Protein AF-A0A967MTZ2-F1 (afdb_monomer_lite)

Sequence (70 aa):
CREVARASRASPAILTGRTGLAELTALLARVTALVVNDSGPAHVAAAVGTPVVTVFGPTAPAYGYTPVGV

Secondary structure (DSSP, 8-state):
-HHHHHH-SS-----TTS--HHHHHHHHTTSS-EEEESSHHHHHHHHTT--EEEE--S--GGGS-SPTT-

Foldseek 3Di:
DVVVCVVDPDRDDDCVVVDDPVRLLVVLLPDQADEEELDDSQQSNQVSVHHYDYDYDPDDCVVVSHHPND

pLDDT: mean 93.04, std 7.1, range [60.75, 98.38]

Structure (mmCIF, N/CA/C/O backbone):
data_AF-A0A967MTZ2-F1
#
_entry.id   AF-A0A967MTZ2-F1
#
loop_
_atom_site.group_PDB
_atom_site.id
_atom_site.type_symbol
_atom_site.label_atom_id
_atom_site.label_alt_id
_atom_site.label_comp_id
_atom_site.label_asym_id
_atom_site.label_entity_id
_atom_site.label_seq_id
_atom_site.pdbx_PDB_ins_code
_atom_site.Cartn_x
_atom_site.Cartn_y
_atom_site.Cartn_z
_atom_site.occupancy
_atom_site.B_iso_or_equiv
_atom_site.auth_seq_id
_atom_site.auth_comp_id
_atom_site.auth_asym_id
_atom_site.auth_atom_id
_atom_site.pdbx_PDB_model_num
ATOM 1 N N . CYS A 1 1 ? 3.064 13.381 3.431 1.00 89.31 1 CYS A N 1
ATOM 2 C CA . CYS A 1 1 ? 1.985 12.848 4.304 1.00 89.31 1 CYS A CA 1
ATOM 3 C C . CYS A 1 1 ? 1.149 13.922 4.993 1.00 89.31 1 CYS A C 1
ATOM 5 O O . CYS A 1 1 ? -0.044 13.953 4.747 1.00 89.31 1 CYS A O 1
ATOM 7 N N . ARG A 1 2 ? 1.719 14.803 5.834 1.00 94.00 2 ARG A N 1
ATOM 8 C CA . ARG A 1 2 ? 0.923 15.841 6.530 1.00 94.00 2 ARG A CA 1
ATOM 9 C C . ARG A 1 2 ? 0.241 16.824 5.576 1.00 94.00 2 ARG A C 1
ATOM 11 O O . ARG A 1 2 ? -0.907 17.177 5.792 1.00 94.00 2 ARG A O 1
ATOM 18 N N . GLU A 1 3 ? 0.937 17.226 4.520 1.00 96.38 3 GLU A N 1
ATOM 19 C CA . GLU A 1 3 ? 0.378 18.074 3.464 1.00 96.38 3 GLU A CA 1
ATOM 20 C C . GLU A 1 3 ? -0.798 17.398 2.744 1.00 96.38 3 GLU A C 1
ATOM 22 O O . GLU A 1 3 ? -1.895 17.942 2.723 1.00 96.38 3 GLU A O 1
ATOM 27 N N . VAL A 1 4 ? -0.607 16.157 2.280 1.00 93.62 4 VAL A N 1
ATOM 28 C CA . VAL A 1 4 ? -1.674 15.333 1.681 1.00 93.62 4 VAL A CA 1
ATOM 29 C C . VAL A 1 4 ? -2.870 15.177 2.625 1.00 93.62 4 VAL A C 1
ATOM 31 O O . VAL A 1 4 ? -4.013 15.302 2.200 1.00 93.62 4 VAL A O 1
ATOM 34 N N . ALA A 1 5 ? -2.625 14.952 3.919 1.00 95.38 5 ALA A N 1
ATOM 35 C CA . ALA A 1 5 ? -3.690 14.850 4.910 1.00 95.38 5 ALA A CA 1
ATOM 36 C C . ALA A 1 5 ? -4.490 16.155 5.051 1.00 95.38 5 ALA A C 1
ATOM 38 O O . ALA A 1 5 ? -5.708 16.093 5.155 1.00 95.38 5 ALA A O 1
ATOM 39 N N . ARG A 1 6 ? -3.831 17.323 4.999 1.00 96.19 6 ARG A N 1
ATOM 40 C CA . ARG A 1 6 ? -4.501 18.638 5.024 1.00 96.19 6 ARG A CA 1
ATOM 41 C C . ARG A 1 6 ? -5.316 18.919 3.762 1.00 96.19 6 ARG A C 1
ATOM 43 O O . ARG A 1 6 ? -6.306 19.632 3.843 1.00 96.19 6 ARG A O 1
ATOM 50 N N . ALA A 1 7 ? -4.896 18.386 2.617 1.00 96.94 7 ALA A N 1
ATOM 51 C CA . ALA A 1 7 ? -5.616 18.517 1.351 1.00 96.94 7 ALA A CA 1
ATOM 52 C C . ALA A 1 7 ? -6.780 17.514 1.206 1.00 96.94 7 ALA A C 1
ATOM 54 O O . ALA A 1 7 ? -7.630 17.675 0.329 1.00 96.94 7 ALA A O 1
ATOM 55 N N . SER A 1 8 ? -6.826 16.473 2.043 1.00 94.94 8 SER A N 1
ATOM 56 C CA . SER A 1 8 ? -7.894 15.474 2.033 1.00 94.94 8 SER A CA 1
ATOM 57 C C . SER A 1 8 ? -9.187 16.026 2.634 1.00 94.94 8 SER A C 1
ATOM 59 O O . SER A 1 8 ? -9.171 16.771 3.608 1.00 94.94 8 SER A O 1
ATOM 61 N N . ARG A 1 9 ? -10.332 15.600 2.089 1.00 96.62 9 ARG A N 1
ATOM 62 C CA . ARG A 1 9 ? -11.662 15.864 2.674 1.00 96.62 9 ARG A CA 1
ATOM 63 C C . ARG A 1 9 ? -12.038 14.878 3.789 1.00 96.62 9 ARG A C 1
ATOM 65 O O . ARG A 1 9 ? -13.080 15.040 4.413 1.00 96.62 9 ARG A O 1
ATOM 72 N N . ALA A 1 10 ? -11.226 13.844 4.002 1.00 94.94 10 ALA A N 1
ATOM 73 C CA . ALA A 1 10 ? -11.409 12.839 5.047 1.00 94.94 10 ALA A CA 1
ATOM 74 C C . ALA A 1 10 ? -10.425 13.060 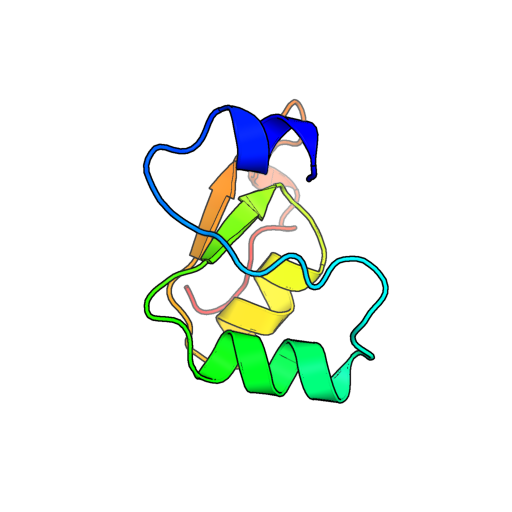6.210 1.00 94.94 10 ALA A C 1
ATOM 76 O O . ALA A 1 10 ? -9.554 13.923 6.141 1.00 94.94 10 ALA A O 1
ATOM 77 N N . SER A 1 11 ? -10.529 12.238 7.259 1.00 95.06 11 SER A N 1
ATOM 78 C CA . SER A 1 11 ? -9.570 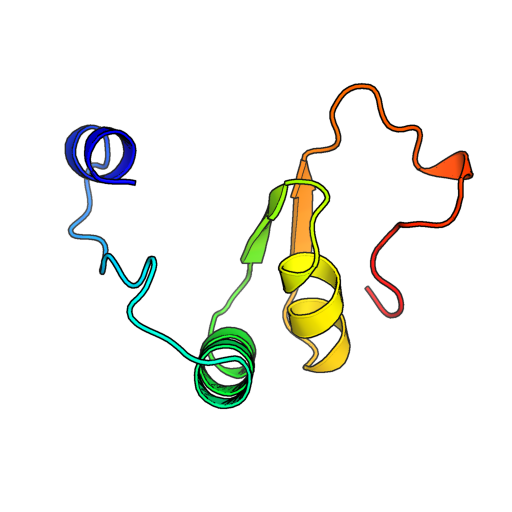12.205 8.373 1.00 95.06 11 SER A CA 1
ATOM 79 C C . SER A 1 11 ? -8.644 10.983 8.248 1.00 95.06 11 SER A C 1
ATOM 81 O O . SER A 1 11 ? -8.976 9.909 8.756 1.00 95.06 11 SER A O 1
ATOM 83 N N . PRO A 1 12 ? -7.520 11.077 7.509 1.00 96.31 12 PRO A N 1
ATOM 84 C CA . PRO A 1 12 ? -6.641 9.935 7.287 1.00 96.31 12 PRO A CA 1
ATOM 85 C C . PRO A 1 12 ? -5.763 9.637 8.507 1.00 96.31 12 PRO A C 1
ATOM 87 O O . PRO A 1 12 ? -5.218 10.539 9.147 1.00 96.31 12 PRO A O 1
ATOM 90 N N . ALA A 1 13 ? -5.524 8.352 8.768 1.00 95.94 13 ALA A N 1
ATOM 91 C CA . ALA A 1 13 ? -4.487 7.929 9.701 1.00 95.94 13 ALA A CA 1
ATOM 92 C C . ALA A 1 13 ? -3.090 8.127 9.080 1.00 95.94 13 ALA A C 1
ATOM 94 O O . ALA A 1 13 ? -2.815 7.652 7.979 1.00 95.94 13 ALA A O 1
ATOM 95 N N . ILE A 1 14 ? -2.182 8.798 9.797 1.00 96.44 14 ILE A N 1
ATOM 96 C CA . ILE A 1 14 ? -0.781 8.959 9.376 1.00 96.44 14 ILE A CA 1
ATOM 97 C C . ILE A 1 14 ? 0.081 7.923 10.104 1.00 96.44 14 ILE A C 1
ATOM 99 O O . ILE A 1 14 ? 0.385 8.077 11.289 1.00 96.44 14 ILE A O 1
ATOM 103 N N . LEU A 1 15 ? 0.493 6.883 9.375 1.00 96.69 15 LEU A N 1
ATOM 104 C CA . LEU A 1 15 ? 1.299 5.766 9.891 1.00 96.69 15 LEU A CA 1
ATOM 105 C C . LEU A 1 15 ? 2.768 5.791 9.425 1.00 96.69 15 LEU A C 1
ATOM 107 O O . LEU A 1 15 ? 3.534 4.873 9.710 1.00 96.69 15 LEU A O 1
ATOM 111 N N . THR A 1 16 ? 3.187 6.844 8.717 1.00 95.94 16 THR A N 1
ATOM 112 C CA . THR A 1 16 ? 4.567 7.008 8.234 1.00 95.94 16 T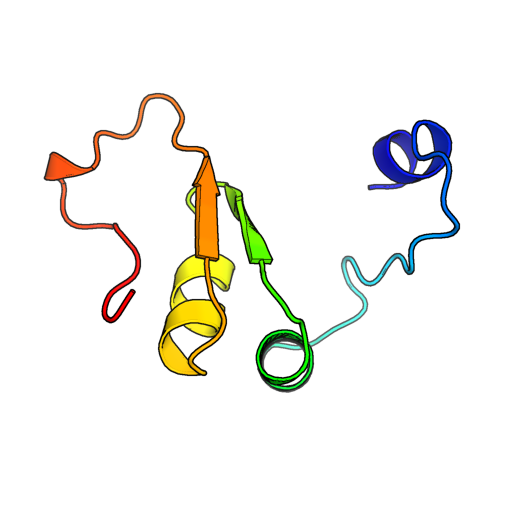HR A CA 1
ATOM 113 C C . THR A 1 16 ? 5.561 6.993 9.392 1.00 95.94 16 THR A C 1
ATOM 115 O O . THR A 1 16 ? 5.426 7.783 10.323 1.00 95.94 16 THR A O 1
ATOM 118 N N . GLY A 1 17 ? 6.551 6.098 9.328 1.00 96.44 17 GLY A N 1
ATOM 119 C CA . GLY A 1 17 ? 7.554 5.926 10.385 1.00 96.44 17 GLY A CA 1
ATOM 120 C C . GLY A 1 17 ? 7.013 5.316 11.684 1.00 96.44 17 GLY A C 1
ATOM 121 O O . GLY A 1 17 ? 7.700 5.362 12.697 1.00 96.44 17 GLY A O 1
ATOM 122 N N . ARG A 1 18 ? 5.784 4.778 11.679 1.00 97.38 18 ARG A N 1
ATOM 123 C CA . ARG A 1 18 ? 5.125 4.184 12.858 1.00 97.38 18 ARG A CA 1
ATOM 124 C C . ARG A 1 18 ? 4.874 2.683 12.733 1.00 97.38 18 ARG A C 1
ATOM 126 O O . ARG A 1 18 ? 4.161 2.137 13.562 1.00 97.38 18 ARG A O 1
ATOM 133 N N . THR A 1 19 ? 5.383 2.060 11.675 1.00 97.69 19 THR A N 1
ATOM 134 C CA . THR A 1 19 ? 5.190 0.635 11.394 1.00 97.69 19 THR A CA 1
ATOM 135 C C . THR A 1 19 ? 6.525 -0.009 11.053 1.00 97.69 19 THR A C 1
ATOM 137 O O . THR A 1 19 ? 7.343 0.582 10.344 1.00 97.69 19 THR A O 1
ATOM 140 N N . GLY A 1 20 ? 6.743 -1.217 11.564 1.00 97.69 20 GLY A N 1
ATOM 141 C CA . GLY A 1 20 ? 7.745 -2.143 11.044 1.00 97.69 20 GLY A CA 1
ATOM 142 C C . GLY A 1 20 ? 7.223 -2.915 9.828 1.00 97.69 20 GLY A C 1
ATOM 143 O O . GLY A 1 20 ? 6.055 -2.807 9.456 1.00 97.69 20 GLY A O 1
ATOM 144 N N . LEU A 1 21 ? 8.076 -3.749 9.224 1.00 97.06 21 LEU A N 1
ATOM 145 C CA . LEU A 1 21 ? 7.693 -4.548 8.050 1.00 97.06 21 LEU A CA 1
ATOM 146 C C . LEU A 1 21 ? 6.507 -5.480 8.333 1.00 97.06 21 LEU A C 1
ATOM 148 O O . LEU A 1 21 ? 5.566 -5.508 7.550 1.00 97.06 21 LEU A O 1
ATOM 152 N N . ALA A 1 22 ? 6.515 -6.197 9.461 1.00 98.00 22 ALA A N 1
ATOM 153 C CA . ALA A 1 22 ? 5.428 -7.115 9.812 1.00 98.00 22 ALA A CA 1
ATOM 154 C C . ALA A 1 22 ? 4.083 -6.388 9.999 1.00 98.00 22 ALA A C 1
ATOM 156 O O . ALA A 1 22 ? 3.051 -6.849 9.514 1.00 98.00 22 ALA A O 1
ATOM 157 N N . GLU A 1 23 ? 4.098 -5.228 10.658 1.00 98.38 23 GLU A N 1
ATOM 158 C CA . GLU A 1 23 ? 2.903 -4.407 10.872 1.00 98.38 23 GLU A CA 1
ATOM 159 C C . GLU A 1 23 ? 2.391 -3.811 9.561 1.00 98.38 23 GLU A C 1
ATOM 161 O O . GLU A 1 23 ? 1.187 -3.827 9.313 1.00 98.38 23 GLU A O 1
ATOM 166 N N . LEU A 1 24 ? 3.290 -3.335 8.693 1.00 98.12 24 LEU A N 1
ATOM 167 C CA . LEU A 1 24 ? 2.932 -2.861 7.359 1.00 98.12 24 LEU A CA 1
ATOM 168 C C . LEU A 1 24 ? 2.264 -3.974 6.545 1.00 98.12 24 LEU A C 1
ATOM 170 O O . LEU A 1 24 ? 1.197 -3.747 5.984 1.00 98.12 24 LEU A O 1
ATOM 174 N N . THR A 1 25 ? 2.840 -5.176 6.520 1.00 98.25 25 THR A N 1
ATOM 175 C CA . THR A 1 25 ? 2.258 -6.335 5.829 1.00 98.25 25 THR A CA 1
ATOM 176 C C . THR A 1 25 ? 0.861 -6.660 6.359 1.00 98.25 25 THR A C 1
ATOM 178 O O . THR A 1 25 ? -0.072 -6.829 5.575 1.00 98.25 25 THR A O 1
ATOM 1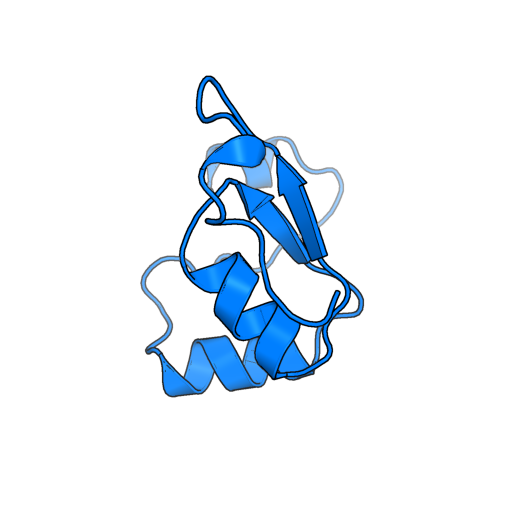81 N N . ALA A 1 26 ? 0.687 -6.687 7.685 1.00 98.38 26 ALA A N 1
ATOM 182 C CA . ALA A 1 26 ? -0.608 -6.945 8.312 1.00 98.38 26 ALA A CA 1
ATOM 183 C C . ALA A 1 26 ? -1.647 -5.851 8.011 1.00 98.38 26 ALA A C 1
ATOM 185 O O . ALA A 1 26 ? -2.831 -6.148 7.861 1.00 98.38 26 ALA A O 1
ATOM 186 N N . LEU A 1 27 ? -1.223 -4.588 7.914 1.00 98.25 27 LEU A N 1
ATOM 187 C CA . LEU A 1 27 ? -2.091 -3.484 7.507 1.00 98.25 27 LEU A CA 1
ATOM 188 C C . LEU A 1 27 ? -2.501 -3.611 6.042 1.00 98.25 27 LEU A C 1
ATOM 190 O O . LEU A 1 27 ? -3.685 -3.482 5.745 1.00 98.25 27 LEU A O 1
ATOM 194 N N . LEU A 1 28 ? -1.548 -3.885 5.147 1.00 98.06 28 LEU A N 1
ATOM 195 C CA . LEU A 1 28 ? -1.810 -4.039 3.718 1.00 98.06 28 LEU A CA 1
ATOM 196 C C . LEU A 1 28 ? -2.812 -5.167 3.468 1.00 98.06 28 LEU A C 1
ATOM 198 O O . LEU A 1 28 ? -3.811 -4.923 2.810 1.00 98.06 28 LEU A O 1
ATOM 202 N N . ALA A 1 29 ? -2.665 -6.313 4.135 1.00 98.06 29 ALA A N 1
ATOM 203 C CA . ALA A 1 29 ? -3.612 -7.429 4.044 1.00 98.06 29 ALA A CA 1
ATOM 204 C C . ALA A 1 29 ? -5.065 -7.085 4.449 1.00 98.06 29 ALA A C 1
ATOM 206 O O . ALA A 1 29 ? -5.973 -7.884 4.230 1.00 98.06 29 ALA A O 1
ATOM 207 N N . ARG A 1 30 ? -5.301 -5.925 5.078 1.00 98.12 30 ARG A N 1
ATOM 208 C CA . ARG A 1 30 ? -6.619 -5.478 5.549 1.00 98.12 30 ARG A CA 1
ATOM 209 C C . ARG A 1 30 ? -7.196 -4.298 4.774 1.00 98.12 30 ARG A C 1
ATOM 211 O O . ARG A 1 30 ? -8.349 -3.945 5.029 1.00 98.12 30 ARG A O 1
ATOM 218 N N . VAL A 1 31 ? -6.432 -3.647 3.897 1.00 97.81 31 VAL A N 1
ATOM 219 C CA . VAL A 1 31 ? -6.972 -2.536 3.100 1.00 97.81 31 VAL A CA 1
ATOM 220 C C . VAL A 1 31 ? -7.723 -3.066 1.882 1.00 97.81 31 VAL A C 1
ATOM 222 O O . VAL A 1 31 ? -7.421 -4.131 1.359 1.00 97.81 31 VAL A O 1
ATOM 225 N N . THR A 1 32 ? -8.707 -2.308 1.403 1.00 98.06 32 THR A N 1
ATOM 226 C CA . THR A 1 32 ? -9.477 -2.681 0.204 1.00 98.06 32 THR A CA 1
ATOM 227 C C . THR A 1 32 ? -8.653 -2.558 -1.081 1.00 98.06 32 THR A C 1
ATOM 229 O O . THR A 1 32 ? -8.870 -3.312 -2.022 1.00 98.06 32 THR A O 1
ATOM 232 N N . ALA A 1 33 ? -7.724 -1.602 -1.128 1.00 97.50 33 ALA A N 1
ATOM 233 C CA . ALA A 1 33 ? -6.771 -1.407 -2.215 1.00 97.50 33 ALA A CA 1
ATOM 234 C C . ALA A 1 33 ? -5.601 -0.535 -1.733 1.00 97.50 33 ALA A C 1
ATOM 236 O O . ALA A 1 33 ? -5.754 0.260 -0.799 1.00 97.50 33 ALA A O 1
ATOM 237 N N . LEU A 1 34 ? -4.456 -0.642 -2.404 1.00 97.50 34 LEU A N 1
ATOM 238 C CA . LEU A 1 34 ? -3.295 0.222 -2.214 1.00 97.50 34 LEU A CA 1
ATOM 239 C C . LEU A 1 34 ? -3.076 1.099 -3.452 1.00 97.50 34 LEU A C 1
ATOM 241 O O . LEU A 1 34 ? -2.941 0.589 -4.560 1.00 97.50 34 LEU A O 1
ATOM 245 N N . VAL A 1 35 ? -2.949 2.412 -3.247 1.00 96.19 35 VAL A N 1
ATOM 246 C CA . VAL A 1 35 ? -2.419 3.347 -4.252 1.00 96.19 35 VAL A CA 1
ATOM 247 C C . VAL A 1 35 ? -1.025 3.772 -3.810 1.00 96.19 35 VAL A C 1
ATOM 249 O O . VAL A 1 35 ? -0.857 4.282 -2.701 1.00 96.19 35 VAL A O 1
ATOM 252 N N . VAL A 1 36 ? -0.019 3.541 -4.649 1.00 95.06 36 VAL A N 1
ATOM 253 C CA . VAL A 1 36 ? 1.393 3.731 -4.286 1.00 95.06 36 VAL A CA 1
ATOM 254 C C . VAL A 1 36 ? 2.228 4.101 -5.512 1.00 95.06 36 VAL A C 1
ATOM 256 O O . VAL A 1 36 ? 1.820 3.865 -6.644 1.00 95.06 36 VAL A O 1
ATOM 259 N N . ASN A 1 37 ? 3.394 4.705 -5.311 1.00 93.06 37 ASN A N 1
ATOM 260 C CA . ASN A 1 37 ? 4.406 4.817 -6.363 1.00 93.06 37 ASN A CA 1
ATOM 261 C C . ASN A 1 37 ? 5.106 3.465 -6.611 1.00 93.06 37 ASN A C 1
ATOM 263 O O . ASN A 1 37 ? 4.852 2.487 -5.906 1.00 93.06 37 ASN A O 1
ATOM 267 N N . ASP A 1 38 ? 6.008 3.405 -7.587 1.00 90.94 38 ASP A N 1
ATOM 268 C CA . ASP A 1 38 ? 6.854 2.243 -7.883 1.00 90.94 38 ASP A CA 1
ATOM 269 C C . ASP A 1 38 ? 7.877 1.967 -6.762 1.00 90.94 38 ASP A C 1
ATOM 271 O O . ASP A 1 38 ? 9.058 2.291 -6.851 1.00 90.94 38 ASP A O 1
ATOM 275 N N . SER A 1 39 ? 7.413 1.391 -5.648 1.00 91.88 39 SER A N 1
ATOM 276 C CA . SER A 1 39 ? 8.233 1.107 -4.466 1.00 91.88 39 SER A CA 1
ATOM 277 C C . SER A 1 39 ? 7.863 -0.205 -3.759 1.00 91.88 39 SER A C 1
ATOM 279 O O . SER A 1 39 ? 6.818 -0.805 -4.008 1.00 91.88 39 SER A O 1
ATOM 281 N N . GLY A 1 40 ? 8.728 -0.643 -2.834 1.00 94.56 40 GLY A N 1
ATOM 282 C CA . GLY A 1 40 ? 8.619 -1.907 -2.086 1.00 94.56 40 GLY A CA 1
ATOM 283 C C . GLY A 1 40 ? 7.219 -2.282 -1.561 1.00 94.56 40 GLY A C 1
ATOM 284 O O . GLY A 1 40 ? 6.812 -3.429 -1.755 1.00 94.56 40 GLY A O 1
ATOM 285 N N . PRO A 1 41 ? 6.445 -1.362 -0.944 1.00 96.19 41 PRO A N 1
ATOM 286 C CA . PRO A 1 41 ? 5.093 -1.660 -0.467 1.00 96.19 41 PRO A CA 1
ATOM 287 C C . PRO A 1 41 ? 4.133 -2.190 -1.541 1.00 96.19 41 PRO A C 1
ATOM 289 O O . PRO A 1 41 ? 3.234 -2.954 -1.201 1.00 96.19 41 PRO A O 1
ATOM 292 N N . ALA A 1 42 ? 4.338 -1.851 -2.820 1.00 95.88 42 ALA A N 1
ATOM 293 C CA . ALA A 1 42 ? 3.547 -2.389 -3.927 1.00 95.88 42 ALA A CA 1
ATOM 294 C C . ALA A 1 42 ? 3.688 -3.918 -4.037 1.00 95.88 42 ALA A C 1
ATOM 296 O O . ALA A 1 42 ? 2.697 -4.628 -4.185 1.00 95.88 42 ALA A O 1
ATOM 297 N N . HIS A 1 43 ? 4.909 -4.437 -3.880 1.00 95.38 43 HIS A N 1
ATOM 298 C CA . HIS A 1 43 ? 5.183 -5.876 -3.909 1.00 95.38 43 HIS A CA 1
ATOM 299 C C . HIS A 1 43 ? 4.637 -6.592 -2.673 1.00 95.38 43 HIS A C 1
ATOM 301 O O . HIS A 1 43 ? 4.092 -7.685 -2.787 1.00 95.38 43 HIS A O 1
ATOM 307 N N . VAL A 1 44 ? 4.756 -5.971 -1.494 1.00 96.81 44 VAL A N 1
ATOM 308 C CA . VAL A 1 44 ? 4.221 -6.540 -0.247 1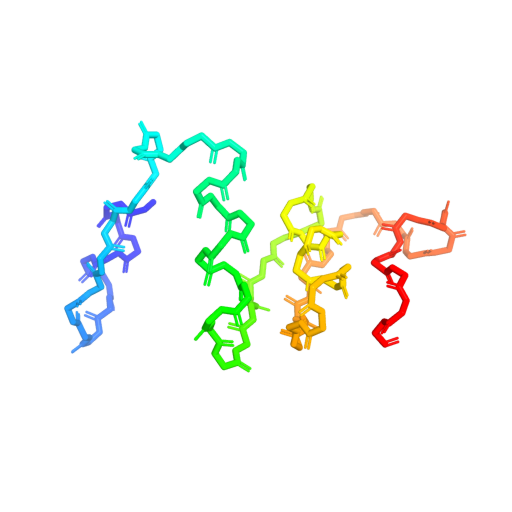.00 96.81 44 VAL A CA 1
ATOM 309 C C . VAL A 1 44 ? 2.700 -6.656 -0.323 1.00 96.81 44 VAL A C 1
ATOM 311 O O . VAL A 1 44 ? 2.160 -7.701 0.024 1.00 96.81 44 VAL A O 1
ATOM 314 N N . ALA A 1 45 ? 2.019 -5.617 -0.815 1.00 97.25 45 ALA A N 1
ATOM 315 C CA . ALA A 1 45 ? 0.571 -5.618 -1.003 1.00 97.25 45 ALA A CA 1
ATOM 316 C C . ALA A 1 45 ? 0.119 -6.709 -1.984 1.00 97.25 45 ALA A C 1
ATOM 318 O O . ALA A 1 45 ? -0.791 -7.472 -1.663 1.00 97.25 45 ALA A O 1
ATOM 319 N N . ALA A 1 46 ? 0.802 -6.836 -3.126 1.00 96.38 46 ALA A N 1
ATOM 320 C CA . ALA A 1 46 ? 0.538 -7.898 -4.093 1.00 96.38 46 ALA A CA 1
ATOM 321 C C . ALA A 1 46 ? 0.718 -9.299 -3.476 1.00 96.38 46 ALA A C 1
ATOM 323 O O . ALA A 1 46 ? -0.146 -10.159 -3.626 1.00 96.38 46 ALA A O 1
ATOM 324 N N . ALA A 1 47 ? 1.784 -9.507 -2.694 1.00 96.00 47 ALA A N 1
ATOM 325 C CA . ALA A 1 47 ? 2.061 -10.785 -2.035 1.00 96.00 47 ALA A CA 1
ATOM 326 C C . ALA A 1 47 ? 0.989 -11.202 -1.012 1.00 96.00 47 ALA A C 1
ATOM 328 O O . ALA A 1 47 ? 0.806 -12.394 -0.773 1.00 96.00 47 ALA A O 1
ATOM 329 N N . VAL A 1 48 ? 0.273 -10.243 -0.414 1.00 97.00 48 VAL A N 1
ATOM 330 C CA . VAL A 1 48 ? -0.846 -10.509 0.510 1.00 97.00 48 VAL A CA 1
ATOM 331 C C . VAL A 1 48 ? -2.223 -10.386 -0.154 1.00 97.00 48 VAL A C 1
ATOM 333 O O . VAL A 1 48 ? -3.234 -10.327 0.541 1.00 97.00 48 VAL A O 1
ATOM 336 N N . GLY A 1 49 ? -2.282 -10.347 -1.490 1.00 96.44 49 GLY A N 1
ATOM 337 C CA . GLY A 1 49 ? -3.531 -10.349 -2.260 1.00 96.44 49 GLY A CA 1
ATOM 338 C C . GLY A 1 49 ? -4.307 -9.030 -2.233 1.00 96.44 49 GLY A C 1
ATOM 339 O O . GLY A 1 49 ? -5.494 -9.005 -2.549 1.00 96.44 49 GLY A O 1
ATOM 340 N N . THR A 1 50 ? -3.669 -7.926 -1.841 1.00 97.75 50 THR A N 1
ATOM 341 C CA . THR A 1 50 ? -4.295 -6.598 -1.857 1.00 97.75 50 THR A CA 1
ATOM 342 C C . THR A 1 50 ? -4.247 -6.015 -3.268 1.00 97.75 50 THR A C 1
ATOM 344 O O . THR A 1 50 ? -3.153 -5.927 -3.824 1.00 97.75 50 THR A O 1
ATOM 347 N N . PRO A 1 51 ? -5.373 -5.551 -3.843 1.00 96.69 51 PRO A N 1
ATOM 348 C CA . PRO A 1 51 ? -5.366 -4.869 -5.136 1.00 96.69 51 PRO A CA 1
ATOM 349 C C . PRO A 1 51 ? -4.443 -3.642 -5.129 1.00 96.69 51 PRO A C 1
ATOM 351 O O . PRO A 1 51 ? -4.542 -2.801 -4.231 1.00 96.69 51 PRO A O 1
ATOM 354 N N . VAL A 1 52 ? -3.561 -3.518 -6.127 1.00 96.00 52 VAL A N 1
ATOM 355 C CA . VAL A 1 52 ? -2.552 -2.445 -6.194 1.00 96.00 52 VAL A CA 1
ATOM 356 C C . VAL A 1 52 ? -2.738 -1.584 -7.439 1.00 96.00 52 VAL A C 1
ATOM 358 O O . VAL A 1 52 ? -2.809 -2.085 -8.556 1.00 96.00 52 VAL A O 1
ATOM 361 N N . VAL A 1 53 ? -2.738 -0.266 -7.244 1.00 95.00 53 VAL A N 1
ATOM 362 C CA . VAL A 1 53 ? -2.569 0.732 -8.302 1.00 95.00 53 VAL A CA 1
ATOM 363 C C . VAL A 1 53 ? -1.217 1.405 -8.104 1.00 95.00 53 VAL A C 1
ATOM 365 O O . VAL A 1 53 ? -1.021 2.161 -7.148 1.00 95.00 53 VAL A O 1
ATOM 368 N N . THR A 1 54 ? -0.282 1.131 -9.012 1.00 92.81 54 THR A N 1
ATOM 369 C CA . THR A 1 54 ? 1.065 1.708 -8.976 1.00 92.81 54 THR A CA 1
ATOM 370 C C . THR A 1 54 ? 1.189 2.863 -9.964 1.00 92.81 54 THR A C 1
ATOM 372 O O . THR A 1 54 ? 0.951 2.700 -11.159 1.00 92.81 54 THR A O 1
ATOM 375 N N . VAL A 1 55 ? 1.598 4.032 -9.472 1.00 91.56 55 VAL A N 1
ATOM 376 C CA . VAL A 1 55 ? 1.937 5.192 -10.303 1.00 91.56 55 VAL A CA 1
ATOM 377 C C . VAL A 1 55 ? 3.424 5.132 -10.637 1.00 91.56 55 VAL A C 1
ATOM 379 O O . VAL A 1 55 ? 4.267 5.380 -9.774 1.00 91.56 55 VAL A O 1
ATOM 382 N N . PHE A 1 56 ? 3.735 4.795 -11.887 1.00 89.88 56 PHE A N 1
ATOM 383 C CA . PHE A 1 56 ? 5.102 4.787 -12.406 1.00 89.88 56 PHE A CA 1
ATOM 384 C C . PHE A 1 56 ? 5.508 6.182 -12.892 1.00 89.88 56 PHE A C 1
ATOM 386 O O . PHE A 1 56 ? 4.721 6.882 -13.530 1.00 89.88 56 PHE A O 1
ATOM 393 N N . GLY A 1 57 ? 6.742 6.577 -12.573 1.00 86.25 57 GLY A N 1
ATOM 394 C CA . GLY A 1 57 ? 7.375 7.784 -13.103 1.00 86.25 57 GLY A CA 1
ATOM 395 C C . GLY A 1 57 ? 8.139 7.500 -14.408 1.00 86.25 57 GLY A C 1
ATOM 396 O O . GLY A 1 57 ? 7.567 6.934 -15.336 1.00 86.25 57 GLY A O 1
ATOM 397 N N . PRO A 1 58 ? 9.432 7.869 -14.513 1.00 88.06 58 PRO A N 1
ATOM 398 C CA . PRO A 1 58 ? 10.240 7.589 -15.705 1.00 88.06 58 PRO A CA 1
ATOM 399 C C . PRO A 1 58 ? 10.657 6.112 -15.823 1.00 88.06 58 PRO A C 1
ATOM 401 O O . PRO A 1 58 ? 11.171 5.697 -16.861 1.00 88.06 58 PRO A O 1
ATOM 404 N N . THR A 1 59 ? 10.475 5.319 -14.762 1.00 84.81 59 THR A N 1
ATOM 405 C CA . THR A 1 59 ? 10.776 3.887 -14.749 1.00 84.81 59 THR A CA 1
ATOM 406 C C . THR A 1 59 ? 9.839 3.146 -15.697 1.00 84.81 59 THR A C 1
ATOM 408 O O . THR A 1 59 ? 8.620 3.169 -15.526 1.00 84.81 59 THR A O 1
ATOM 411 N N . ALA A 1 60 ? 10.403 2.454 -16.687 1.00 80.94 60 ALA A N 1
ATOM 412 C CA . ALA A 1 60 ? 9.617 1.674 -17.631 1.00 80.94 60 ALA A CA 1
ATOM 413 C C . ALA A 1 60 ? 9.180 0.334 -17.004 1.00 80.94 60 ALA A C 1
ATOM 415 O O . ALA A 1 60 ? 10.039 -0.415 -16.525 1.00 80.94 60 ALA A O 1
ATOM 416 N N . PRO A 1 61 ? 7.887 -0.042 -17.089 1.00 76.44 61 PRO A N 1
ATOM 417 C CA . PRO A 1 61 ? 7.415 -1.360 -16.655 1.00 76.44 61 PRO A CA 1
ATOM 418 C C . PRO A 1 61 ? 8.169 -2.527 -17.311 1.00 76.44 61 PRO A C 1
ATOM 420 O O . PRO A 1 61 ? 8.346 -3.576 -16.698 1.00 76.44 61 PRO A O 1
ATOM 423 N N . ALA A 1 62 ? 8.675 -2.320 -18.533 1.00 82.94 62 ALA A N 1
ATOM 424 C CA . ALA A 1 62 ? 9.443 -3.300 -19.303 1.00 82.94 62 ALA A CA 1
ATOM 425 C C . ALA A 1 62 ? 10.719 -3.805 -18.603 1.00 82.94 62 ALA A C 1
ATOM 427 O O . ALA A 1 62 ? 11.246 -4.844 -18.990 1.00 82.94 62 ALA A O 1
ATOM 428 N N . TYR A 1 63 ? 11.209 -3.116 -17.568 1.00 85.50 63 TYR A N 1
ATOM 429 C CA . TYR A 1 63 ? 12.340 -3.597 -16.776 1.00 85.50 63 TYR A CA 1
ATOM 430 C C . TYR A 1 63 ? 11.987 -4.733 -15.800 1.00 85.50 63 TYR A C 1
ATOM 432 O O . TYR A 1 63 ? 12.882 -5.295 -15.176 1.00 85.50 63 TYR A O 1
ATOM 440 N N . GLY A 1 64 ? 10.706 -5.099 -15.672 1.00 85.44 64 GLY A N 1
ATOM 441 C CA . GLY A 1 64 ? 10.282 -6.274 -14.905 1.00 85.44 64 GLY A CA 1
ATOM 442 C C . GLY A 1 64 ? 10.165 -6.049 -13.395 1.00 85.44 64 GLY A C 1
ATOM 443 O O . GLY A 1 64 ? 10.104 -7.013 -12.640 1.00 85.44 64 GLY A O 1
ATOM 444 N N . TYR A 1 65 ? 10.108 -4.792 -12.945 1.00 86.19 65 TYR A N 1
ATOM 445 C CA . TYR A 1 65 ? 9.929 -4.431 -11.530 1.00 86.19 65 TYR A CA 1
ATOM 446 C C . TYR A 1 65 ? 8.460 -4.243 -11.126 1.00 86.19 65 TYR A C 1
ATOM 448 O O . TYR A 1 65 ? 8.175 -3.725 -10.050 1.00 86.19 65 TYR A O 1
ATOM 456 N N . THR A 1 66 ? 7.505 -4.611 -11.979 1.00 89.12 66 THR A N 1
ATOM 457 C CA . THR A 1 66 ? 6.082 -4.526 -11.636 1.00 89.12 66 THR A CA 1
ATOM 458 C C . THR A 1 66 ? 5.741 -5.511 -10.509 1.00 89.12 66 THR A C 1
ATOM 460 O O . THR A 1 66 ? 6.322 -6.600 -10.467 1.00 89.12 66 THR A O 1
ATOM 463 N N . PRO A 1 67 ? 4.803 -5.180 -9.600 1.00 86.06 67 PRO A N 1
ATOM 464 C CA . PRO A 1 67 ? 4.319 -6.132 -8.604 1.00 86.06 67 PRO A CA 1
ATOM 465 C C . PRO A 1 67 ? 3.852 -7.428 -9.271 1.00 86.06 67 PRO A C 1
ATOM 467 O O . PRO A 1 67 ? 3.186 -7.394 -10.302 1.00 86.06 67 PRO A O 1
ATOM 470 N N . VAL A 1 68 ? 4.244 -8.567 -8.707 1.00 79.06 68 VAL A N 1
ATOM 471 C CA . VAL A 1 68 ? 3.912 -9.889 -9.251 1.00 79.06 68 VAL A CA 1
ATOM 472 C C . VAL A 1 68 ? 2.629 -10.408 -8.611 1.00 79.06 68 VAL A C 1
ATOM 474 O O . VAL A 1 68 ? 2.436 -10.238 -7.410 1.00 79.06 68 VAL A O 1
ATOM 477 N N . GLY A 1 69 ? 1.770 -11.062 -9.395 1.00 67.25 69 GLY A N 1
ATOM 478 C CA . GLY A 1 69 ? 0.527 -11.662 -8.892 1.00 67.25 69 GLY A CA 1
ATOM 47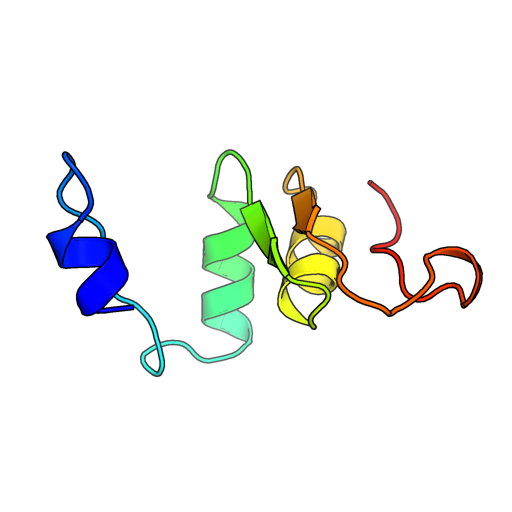9 C C . GLY A 1 69 ? -0.664 -10.705 -8.764 1.00 67.25 69 GLY A C 1
ATOM 480 O O . GLY A 1 69 ? -1.668 -11.101 -8.176 1.00 67.25 69 GLY A O 1
ATOM 481 N N . VAL A 1 70 ? -0.558 -9.485 -9.307 1.00 60.75 70 VAL A N 1
ATOM 482 C CA . VAL A 1 70 ? -1.697 -8.584 -9.575 1.00 60.75 70 VAL A CA 1
ATOM 483 C C . VAL A 1 70 ? -2.244 -8.777 -10.981 1.00 60.75 70 VAL A C 1
ATOM 485 O O . VAL A 1 70 ? -1.449 -9.160 -11.872 1.00 60.75 70 VAL A O 1
#

Radius of gyration: 13.1 Å; chains: 1; bounding box: 24×30×32 Å